Protein AF-A0A3M7SIK1-F1 (afdb_monomer_lite)

Radius of gyration: 27.26 Å; chains: 1; bounding box: 52×32×107 Å

Structure (mmCIF, N/CA/C/O backbone):
data_AF-A0A3M7SIK1-F1
#
_entry.id   AF-A0A3M7SIK1-F1
#
loop_
_atom_site.group_PDB
_atom_site.id
_atom_site.type_symbol
_atom_site.label_atom_id
_atom_site.label_alt_id
_atom_site.label_comp_id
_atom_site.label_asym_id
_atom_site.label_entity_id
_atom_site.label_seq_id
_atom_site.pdbx_PDB_ins_code
_atom_site.Cartn_x
_atom_site.Cartn_y
_atom_site.Cartn_z
_atom_site.occupancy
_atom_site.B_iso_or_equiv
_atom_site.auth_seq_id
_atom_site.auth_comp_id
_atom_site.auth_asym_id
_atom_site.auth_atom_id
_atom_site.pdbx_PDB_model_num
ATOM 1 N N . MET A 1 1 ? -23.823 -14.867 36.204 1.00 29.89 1 MET A N 1
ATOM 2 C CA . MET A 1 1 ? -24.218 -13.454 36.402 1.00 29.89 1 MET A CA 1
ATOM 3 C C . MET A 1 1 ? -23.264 -12.826 37.418 1.00 29.89 1 MET A C 1
ATOM 5 O O . MET A 1 1 ? -23.445 -13.015 38.612 1.00 29.89 1 MET A O 1
ATOM 9 N N . ILE A 1 2 ? -22.180 -12.189 36.966 1.00 23.02 2 ILE A N 1
ATOM 10 C CA . ILE A 1 2 ? -21.135 -11.660 37.862 1.00 23.02 2 ILE A CA 1
ATOM 11 C C . ILE A 1 2 ? -21.517 -10.229 38.261 1.00 23.02 2 ILE A C 1
ATOM 13 O O . ILE A 1 2 ? -21.555 -9.337 37.417 1.00 23.02 2 ILE A O 1
ATOM 17 N N . LYS A 1 3 ? -21.843 -10.015 39.543 1.00 27.31 3 LYS A N 1
ATOM 18 C CA . LYS A 1 3 ? -22.121 -8.686 40.111 1.00 27.31 3 LYS A CA 1
ATOM 19 C C . LYS A 1 3 ? -20.800 -8.012 40.500 1.00 27.31 3 LYS A C 1
ATOM 21 O O . LYS A 1 3 ? -20.196 -8.372 41.506 1.00 27.31 3 LYS A O 1
ATOM 26 N N . LEU A 1 4 ? -20.373 -7.017 39.722 1.00 31.09 4 LEU A N 1
ATOM 27 C CA . LEU A 1 4 ? -19.266 -6.120 40.070 1.00 31.09 4 LEU A CA 1
ATOM 28 C C . LEU A 1 4 ? -19.739 -5.147 41.163 1.00 31.09 4 LEU A C 1
ATOM 30 O O . LEU A 1 4 ? -20.530 -4.246 40.892 1.00 31.09 4 LEU A O 1
ATOM 34 N N . LYS A 1 5 ? -19.302 -5.360 42.411 1.00 33.72 5 LYS A N 1
ATOM 35 C CA . LYS A 1 5 ? -19.809 -4.634 43.590 1.00 33.72 5 LYS A CA 1
ATOM 36 C C . LYS A 1 5 ? -19.207 -3.242 43.829 1.00 33.72 5 LYS A C 1
ATOM 38 O O . LYS A 1 5 ? -19.800 -2.502 44.596 1.00 33.72 5 LYS A O 1
ATOM 43 N N . ASN A 1 6 ? -18.124 -2.837 43.161 1.00 34.97 6 ASN A N 1
ATOM 44 C CA . ASN A 1 6 ? -17.440 -1.569 43.469 1.00 34.97 6 ASN A CA 1
ATOM 45 C C . ASN A 1 6 ? -17.111 -0.744 42.214 1.00 34.97 6 ASN A C 1
ATOM 47 O O . ASN A 1 6 ? -15.949 -0.549 41.869 1.00 34.97 6 ASN A O 1
ATOM 51 N N . CYS A 1 7 ? -18.140 -0.256 41.514 1.00 32.53 7 CYS A N 1
ATOM 52 C CA . CYS A 1 7 ? -17.969 0.741 40.455 1.00 32.53 7 CYS A CA 1
ATOM 53 C C . CYS A 1 7 ? -18.098 2.159 41.058 1.00 32.53 7 CYS A C 1
ATOM 55 O O . CYS A 1 7 ? -19.116 2.432 41.702 1.00 32.53 7 CYS A O 1
ATOM 57 N N . PRO A 1 8 ? -17.110 3.064 40.890 1.00 33.34 8 PRO A N 1
ATOM 58 C CA . PRO A 1 8 ? -17.193 4.440 41.382 1.00 33.34 8 PRO A CA 1
ATOM 59 C C . PRO A 1 8 ? -18.452 5.129 40.844 1.00 33.34 8 PRO A C 1
ATOM 61 O O . PRO A 1 8 ? -18.750 5.024 39.656 1.00 33.34 8 PRO A O 1
ATOM 64 N N . LYS A 1 9 ? -19.190 5.856 41.695 1.00 38.03 9 LYS A N 1
ATOM 65 C CA . LYS A 1 9 ? -20.504 6.457 41.366 1.00 38.03 9 LYS A CA 1
ATOM 66 C C . LYS A 1 9 ? -20.484 7.400 40.143 1.00 38.03 9 LYS A C 1
ATOM 68 O O . LYS A 1 9 ? -21.528 7.612 39.536 1.00 38.03 9 LYS A O 1
ATOM 73 N N . ASN A 1 10 ? -19.303 7.857 39.720 1.00 34.47 10 ASN A N 1
ATOM 74 C CA . ASN A 1 10 ? -19.091 8.688 38.529 1.00 34.47 10 ASN A CA 1
ATOM 75 C C . ASN A 1 10 ? -18.795 7.893 37.240 1.00 34.47 10 ASN A C 1
ATOM 77 O O . ASN A 1 10 ? -18.558 8.492 36.200 1.00 34.47 10 ASN A O 1
ATOM 81 N N . LEU A 1 11 ? -18.846 6.556 37.269 1.00 36.97 11 LEU A N 1
ATOM 82 C CA . LEU A 1 11 ? -18.809 5.693 36.078 1.00 36.97 11 LEU A CA 1
ATOM 83 C C . LEU A 1 11 ? -20.213 5.273 35.603 1.00 36.97 11 LEU A C 1
ATOM 85 O O . LEU A 1 11 ? -20.358 4.382 34.772 1.00 36.97 11 LEU A O 1
ATOM 89 N N . LYS A 1 12 ? -21.260 5.964 36.069 1.00 33.09 12 LYS A N 1
ATOM 90 C CA . LYS A 1 12 ? -22.561 6.035 35.385 1.00 33.09 12 LYS A CA 1
ATOM 91 C C . LYS A 1 12 ? -22.525 7.051 34.232 1.00 33.09 12 LYS A C 1
ATOM 93 O O . LYS A 1 12 ? -23.525 7.691 33.932 1.00 33.09 12 LYS A O 1
ATOM 98 N N . VAL A 1 13 ? -21.388 7.208 33.552 1.00 40.09 13 VAL A N 1
ATOM 99 C CA . VAL A 1 13 ? -21.366 7.906 32.263 1.00 40.09 13 VAL A CA 1
ATOM 100 C C . VAL A 1 13 ? -21.893 6.930 31.219 1.00 40.09 13 VAL A C 1
ATOM 102 O O . VAL A 1 13 ? -21.165 6.148 30.621 1.00 40.09 13 VAL A O 1
ATOM 105 N N . SER A 1 14 ? -23.216 6.947 31.090 1.00 36.72 14 SER A N 1
ATOM 106 C CA . SER A 1 14 ? -23.957 6.632 29.876 1.00 36.72 14 SER A CA 1
ATOM 107 C C . SER A 1 14 ? -23.586 5.337 29.134 1.00 36.72 14 SER A C 1
ATOM 109 O O . SER A 1 14 ? -23.347 5.332 27.930 1.00 36.72 14 SER A O 1
ATOM 111 N N . LEU A 1 15 ? -23.710 4.186 29.805 1.00 34.44 15 LEU A N 1
ATOM 112 C CA . LEU A 1 15 ? -24.102 2.956 29.088 1.00 34.44 15 LEU A CA 1
ATOM 113 C C . LEU A 1 15 ? -25.509 3.096 28.464 1.00 34.44 15 LEU A C 1
ATOM 115 O O . LEU A 1 15 ? -25.909 2.288 27.632 1.00 34.44 15 LEU A O 1
ATOM 119 N N . THR A 1 16 ? -26.254 4.142 28.833 1.00 33.12 16 THR A N 1
ATOM 120 C CA . THR A 1 16 ? -27.553 4.511 28.267 1.00 33.12 16 THR A CA 1
ATOM 121 C C . THR A 1 16 ? -27.463 5.168 26.885 1.00 33.12 16 THR A C 1
ATOM 123 O O . THR A 1 16 ? -28.458 5.132 26.173 1.00 33.12 16 THR A O 1
ATOM 126 N N . HIS A 1 17 ? -26.304 5.678 26.444 1.00 37.22 17 HIS A N 1
ATOM 127 C CA . HIS A 1 17 ? -26.092 6.087 25.041 1.00 37.22 17 HIS A CA 1
ATOM 128 C C . HIS A 1 17 ? -25.692 4.922 24.119 1.00 37.22 17 HIS A C 1
ATOM 130 O O . HIS A 1 17 ? -25.719 5.064 22.903 1.00 37.22 17 HIS A O 1
ATOM 136 N N . ILE A 1 18 ? -25.424 3.727 24.659 1.00 42.09 18 ILE A N 1
ATOM 137 C CA . ILE A 1 18 ? -25.318 2.483 23.864 1.00 42.09 18 ILE A CA 1
ATOM 138 C C . ILE A 1 18 ? -26.724 1.890 23.605 1.00 42.09 18 ILE A C 1
ATOM 140 O O . ILE A 1 18 ? -26.886 0.741 23.210 1.00 42.09 18 ILE A O 1
ATOM 144 N N . LYS A 1 19 ? -27.780 2.676 23.848 1.00 35.47 19 LYS A N 1
ATOM 145 C CA . LYS A 1 19 ? -29.171 2.329 23.534 1.00 35.47 19 LYS A CA 1
ATOM 146 C C . LYS A 1 19 ? -29.670 2.981 22.242 1.00 35.47 19 LYS A C 1
ATOM 148 O O . LYS A 1 19 ? -30.823 2.781 21.872 1.00 35.47 19 LYS A O 1
ATOM 153 N N . GLU A 1 20 ? -28.813 3.698 21.520 1.00 41.19 20 GLU A N 1
ATOM 154 C CA . GLU A 1 20 ? -29.069 4.030 20.122 1.00 41.19 20 GLU A CA 1
ATOM 155 C C . GLU A 1 20 ? -28.739 2.808 19.272 1.00 41.19 20 GLU A C 1
ATOM 157 O O . GLU A 1 20 ? -27.590 2.613 18.891 1.00 41.19 20 GLU A O 1
ATOM 162 N N . ASN A 1 21 ? -29.752 1.951 19.106 1.00 43.41 21 ASN A N 1
ATOM 163 C CA . ASN A 1 21 ? -30.135 1.087 17.975 1.00 43.41 21 ASN A CA 1
ATOM 164 C C . ASN A 1 21 ? -29.148 0.827 16.808 1.00 43.41 21 ASN A C 1
ATOM 166 O O . ASN A 1 21 ? -29.554 0.571 15.677 1.00 43.41 21 ASN A O 1
ATOM 170 N N . THR A 1 22 ? -27.847 0.834 17.042 1.00 48.28 22 THR A N 1
ATOM 171 C CA . THR A 1 22 ? -26.816 0.512 16.070 1.00 48.28 22 THR A CA 1
ATOM 172 C C . THR A 1 22 ? -26.411 -0.907 16.391 1.00 48.28 22 THR A C 1
ATOM 174 O O . THR A 1 22 ? -25.589 -1.187 17.259 1.00 48.28 22 THR A O 1
ATOM 177 N N . ARG A 1 23 ? -27.090 -1.860 15.747 1.00 48.03 23 ARG A N 1
ATOM 178 C CA . ARG A 1 23 ? -26.699 -3.261 15.852 1.00 48.03 23 ARG A CA 1
ATOM 179 C C . ARG A 1 23 ? -25.243 -3.341 15.400 1.00 48.03 23 ARG A C 1
ATOM 181 O O . ARG A 1 23 ? -24.974 -3.218 14.203 1.00 48.03 23 ARG A O 1
ATOM 188 N N . PHE A 1 24 ? -24.318 -3.545 16.337 1.00 51.16 24 PHE A N 1
ATOM 189 C CA . PHE A 1 24 ? -22.928 -3.867 16.044 1.00 51.16 24 PHE A CA 1
ATOM 190 C C . PHE A 1 24 ? -22.913 -5.228 15.328 1.00 51.16 24 PHE A C 1
ATOM 192 O O . PHE A 1 24 ? -22.747 -6.277 15.935 1.00 51.16 24 PHE A O 1
ATOM 199 N N . THR A 1 25 ? -23.205 -5.229 14.033 1.00 52.56 25 THR A N 1
ATOM 200 C CA . THR A 1 25 ? -23.490 -6.426 13.220 1.00 52.56 25 THR A CA 1
ATOM 201 C C . THR A 1 25 ? -22.311 -6.811 12.343 1.00 52.56 25 THR A C 1
ATOM 203 O O . THR A 1 25 ? -22.311 -7.875 11.732 1.00 52.56 25 THR A O 1
ATOM 206 N N . LYS A 1 26 ? -21.285 -5.955 12.294 1.00 51.19 26 LYS A N 1
ATOM 207 C CA . LYS A 1 26 ? -20.137 -6.063 11.392 1.00 51.19 26 LYS A CA 1
ATOM 208 C C . LYS A 1 26 ? -18.824 -5.977 12.168 1.00 51.19 26 LYS A C 1
ATOM 210 O O . LYS A 1 26 ? -17.955 -5.176 11.865 1.00 51.19 26 LYS A O 1
ATOM 215 N N . TRP A 1 27 ? -18.673 -6.822 13.190 1.00 51.88 27 TRP A N 1
ATOM 216 C CA . TRP A 1 27 ? -17.439 -6.892 13.998 1.00 51.88 27 TRP A CA 1
ATOM 217 C C . TRP A 1 27 ? -16.239 -7.406 13.193 1.00 51.88 27 TRP A C 1
ATOM 219 O O . TRP A 1 27 ? -15.093 -7.309 13.629 1.00 51.88 27 TRP A O 1
ATOM 229 N N . LYS A 1 28 ? -16.491 -7.980 12.014 1.00 52.91 28 LYS A N 1
ATOM 230 C CA . LYS A 1 28 ? -15.444 -8.351 11.073 1.00 52.91 28 LYS A CA 1
ATOM 231 C C . LYS A 1 28 ? -15.074 -7.126 10.249 1.00 52.91 28 LYS A C 1
ATOM 233 O O . LYS A 1 28 ? -15.885 -6.654 9.462 1.00 52.91 28 LYS A O 1
ATOM 238 N N . ALA A 1 29 ? -13.827 -6.680 10.390 1.00 53.38 29 ALA A N 1
ATOM 239 C CA . ALA A 1 29 ? -13.266 -5.621 9.556 1.00 53.38 29 ALA A CA 1
ATOM 240 C C . ALA A 1 29 ? -13.314 -5.971 8.053 1.00 53.38 29 ALA A C 1
ATOM 242 O O . ALA A 1 29 ? -13.421 -5.067 7.234 1.00 53.38 29 ALA A O 1
ATOM 243 N N . TYR A 1 30 ? -13.273 -7.268 7.704 1.00 54.62 30 TYR A N 1
ATOM 244 C CA . TYR A 1 30 ? -13.381 -7.766 6.330 1.00 54.62 30 TYR A CA 1
ATOM 245 C C . TYR A 1 30 ? -14.108 -9.122 6.283 1.00 54.62 30 TYR A C 1
ATOM 247 O O . TYR A 1 30 ? -13.851 -10.000 7.111 1.00 54.62 30 TYR A O 1
ATOM 255 N N . CYS A 1 31 ? -14.978 -9.319 5.290 1.00 58.12 31 CYS A N 1
ATOM 256 C CA . CYS A 1 31 ? -15.536 -10.631 4.945 1.00 58.12 31 CYS A CA 1
ATOM 257 C C . CYS A 1 31 ? -14.679 -11.271 3.845 1.00 58.12 31 CYS A C 1
ATOM 259 O O . CYS A 1 31 ? -14.861 -10.947 2.674 1.00 58.12 31 CYS A O 1
ATOM 261 N N . SER A 1 32 ? -13.730 -12.141 4.202 1.00 60.69 32 SER A N 1
ATOM 262 C CA . SER A 1 32 ? -12.941 -12.894 3.219 1.00 60.69 32 SER A CA 1
ATOM 263 C C . SER A 1 32 ? -13.809 -13.896 2.450 1.00 60.69 32 SER A C 1
ATOM 265 O O . SER A 1 32 ? -14.748 -14.476 2.997 1.00 60.69 32 SER A O 1
ATOM 267 N N . LEU A 1 33 ? -13.491 -14.097 1.168 1.00 61.09 33 LEU A N 1
ATOM 268 C CA . LEU A 1 33 ? -14.090 -15.162 0.359 1.00 61.09 33 LEU A CA 1
ATOM 269 C C . LEU A 1 33 ? -13.688 -16.548 0.908 1.00 61.09 33 LEU A C 1
ATOM 271 O O . LEU A 1 33 ? -12.595 -16.678 1.475 1.00 61.09 33 LEU A O 1
ATOM 275 N N . PRO A 1 34 ? -14.518 -17.591 0.716 1.00 57.22 34 PRO A N 1
ATOM 276 C CA . PRO A 1 34 ? -14.141 -18.967 1.038 1.00 57.22 34 PRO A CA 1
ATOM 277 C C . PRO A 1 34 ? -12.790 -19.345 0.405 1.00 57.22 34 PRO A C 1
ATOM 279 O O . PRO A 1 34 ? -12.535 -19.012 -0.751 1.00 57.22 34 PRO A O 1
ATOM 282 N N . GLY A 1 35 ? -11.914 -20.016 1.160 1.00 62.97 35 GLY A N 1
ATOM 283 C CA . GLY A 1 35 ? -10.583 -20.443 0.695 1.00 62.97 35 GLY A CA 1
ATOM 284 C C . GLY A 1 35 ? -9.430 -19.465 0.967 1.00 62.97 35 GLY A C 1
ATOM 285 O O . GLY A 1 35 ? -8.274 -19.836 0.789 1.00 62.97 35 GLY A O 1
ATOM 286 N N . TYR A 1 36 ? -9.701 -18.249 1.453 1.00 59.25 36 TYR A N 1
ATOM 287 C CA . TYR A 1 36 ? -8.656 -17.335 1.931 1.00 59.25 36 TYR A CA 1
ATOM 288 C C . TYR A 1 36 ? -8.360 -17.570 3.415 1.00 59.25 36 TYR A C 1
ATOM 290 O O . TYR A 1 36 ? -9.280 -17.629 4.234 1.00 59.25 36 TYR A O 1
ATOM 298 N N . SER A 1 37 ? -7.075 -17.669 3.777 1.00 55.94 37 SER A N 1
ATOM 299 C CA . SER A 1 37 ? -6.665 -17.802 5.176 1.00 55.94 37 SER A CA 1
ATOM 300 C C . SER A 1 37 ? -7.103 -16.572 5.975 1.00 55.94 37 SER A C 1
ATOM 302 O O . SER A 1 37 ? -6.780 -15.435 5.632 1.00 55.94 37 SER A O 1
ATOM 304 N N . CYS A 1 38 ? -7.804 -16.784 7.090 1.00 53.62 38 CYS A N 1
ATOM 305 C CA . CYS A 1 38 ? -8.173 -15.735 8.051 1.00 53.62 38 CYS A CA 1
ATOM 306 C C . CYS A 1 38 ? -6.964 -15.239 8.876 1.00 53.62 38 CYS A C 1
ATOM 308 O O . CYS A 1 38 ? -7.113 -14.881 10.040 1.00 53.62 38 CYS A O 1
ATOM 310 N N . SER A 1 39 ? -5.759 -15.255 8.301 1.00 47.16 39 SER A N 1
ATOM 311 C CA . SER A 1 39 ? -4.479 -15.022 8.984 1.00 47.16 39 SER A CA 1
ATOM 312 C C . SER A 1 39 ? -4.166 -13.546 9.245 1.00 47.16 39 SER A C 1
ATOM 314 O O . SER A 1 39 ? -3.091 -13.245 9.733 1.00 47.16 39 SER A O 1
ATOM 316 N N . ASN A 1 40 ? -5.091 -12.642 8.912 1.00 51.03 40 ASN A N 1
ATOM 317 C CA . ASN A 1 40 ? -5.198 -11.311 9.505 1.00 51.03 40 ASN A CA 1
ATOM 318 C C . ASN A 1 40 ? -6.594 -11.235 10.112 1.00 51.03 40 ASN A C 1
ATOM 320 O O . ASN A 1 40 ? -7.540 -10.715 9.512 1.00 51.03 40 ASN A O 1
ATOM 324 N N . SER A 1 41 ? -6.757 -11.873 11.261 1.00 61.66 41 SER A N 1
ATOM 325 C CA . SER A 1 41 ? -8.036 -11.889 11.952 1.00 61.66 41 SER A CA 1
ATOM 326 C C . SER A 1 41 ? -8.462 -10.446 12.270 1.00 61.66 41 SER A C 1
ATOM 328 O O . SER A 1 41 ? -7.629 -9.570 12.515 1.00 61.66 41 SER A O 1
ATOM 330 N N . ALA A 1 42 ? -9.768 -10.159 12.278 1.00 59.22 42 ALA A N 1
ATOM 331 C CA . ALA A 1 42 ? -10.264 -8.830 12.664 1.00 59.22 42 ALA A CA 1
ATOM 332 C C . ALA A 1 42 ? -9.702 -8.388 14.033 1.00 59.22 42 ALA A C 1
ATOM 334 O O . ALA A 1 42 ? -9.477 -7.201 14.264 1.00 59.22 42 ALA A O 1
ATOM 335 N N . ILE A 1 43 ? -9.395 -9.362 14.898 1.00 65.69 43 ILE A N 1
ATOM 336 C CA . ILE A 1 43 ? -8.763 -9.142 16.193 1.00 65.69 43 ILE A CA 1
ATOM 337 C C . ILE A 1 43 ? -7.295 -8.705 16.091 1.00 65.69 43 ILE A C 1
ATOM 339 O O . ILE A 1 43 ? -6.876 -7.860 16.872 1.00 65.69 43 ILE A O 1
ATOM 343 N N . GLU A 1 44 ? -6.509 -9.176 15.121 1.00 66.94 44 GLU A N 1
ATOM 344 C CA . GLU A 1 44 ? -5.139 -8.686 14.907 1.00 66.94 44 GLU A CA 1
ATOM 345 C C . GLU A 1 44 ? -5.115 -7.236 14.433 1.00 66.94 44 GLU A C 1
ATOM 347 O O . GLU A 1 44 ? -4.333 -6.443 14.951 1.00 66.94 44 GLU A O 1
ATOM 352 N N . SER A 1 45 ? -6.016 -6.864 13.517 1.00 65.19 45 SER A N 1
ATOM 353 C CA . SER A 1 45 ? -6.163 -5.469 13.072 1.00 65.19 45 SER A CA 1
ATOM 354 C C . SER A 1 45 ? -6.637 -4.556 14.209 1.00 65.19 45 SER A C 1
ATOM 356 O O . SER A 1 45 ? -6.126 -3.448 14.376 1.00 65.19 45 SER A O 1
ATOM 358 N N . PHE A 1 46 ? -7.574 -5.032 15.035 1.00 70.00 46 PHE A N 1
ATOM 359 C CA . PHE A 1 46 ? -8.023 -4.330 16.240 1.00 70.00 46 PHE A CA 1
ATOM 360 C C . PHE A 1 46 ? -6.878 -4.149 17.248 1.00 70.00 46 PHE A C 1
ATOM 362 O O . PHE A 1 46 ? -6.622 -3.040 17.724 1.00 70.00 46 PHE A O 1
ATOM 369 N N . ASN A 1 47 ? -6.125 -5.220 17.506 1.00 75.12 47 ASN A N 1
ATOM 370 C CA . ASN A 1 47 ? -4.967 -5.208 18.391 1.00 75.12 47 ASN A CA 1
ATOM 371 C C . ASN A 1 47 ? -3.853 -4.306 17.866 1.00 75.12 47 ASN A C 1
ATOM 373 O O . ASN A 1 47 ? -3.180 -3.668 18.666 1.00 75.12 47 ASN A O 1
ATOM 377 N N . GLU A 1 48 ? -3.638 -4.225 16.553 1.00 73.94 48 GLU A N 1
ATOM 378 C CA . GLU A 1 48 ? -2.670 -3.298 15.966 1.00 73.94 48 GLU A CA 1
ATOM 379 C C . GLU A 1 48 ? -3.068 -1.839 16.224 1.00 73.94 48 GLU A C 1
ATOM 381 O O . GLU A 1 48 ? -2.209 -1.035 16.582 1.00 73.94 48 GLU A O 1
ATOM 386 N N . CYS A 1 49 ? -4.356 -1.495 16.107 1.00 70.50 49 CYS A N 1
ATOM 387 C CA . CYS A 1 49 ? -4.846 -0.146 16.399 1.00 70.50 49 CYS A CA 1
ATOM 388 C C . CYS A 1 49 ? -4.630 0.244 17.861 1.00 70.50 49 CYS A C 1
ATOM 390 O O . CYS A 1 49 ? -4.034 1.286 18.120 1.00 70.50 49 CYS A O 1
ATOM 392 N N . ILE A 1 50 ? -4.998 -0.631 18.800 1.00 75.56 50 ILE A N 1
ATOM 393 C CA . ILE A 1 50 ? -4.700 -0.413 20.221 1.00 75.56 50 ILE A CA 1
ATOM 394 C C . ILE A 1 50 ? -3.186 -0.309 20.421 1.00 75.56 50 ILE A C 1
ATOM 396 O O . ILE A 1 50 ? -2.691 0.658 20.990 1.00 75.56 50 ILE A O 1
ATOM 400 N N . LYS A 1 51 ? -2.405 -1.261 19.904 1.00 75.25 51 LYS A N 1
ATOM 401 C CA . LYS A 1 51 ? -0.946 -1.238 20.059 1.00 75.25 51 LYS A CA 1
ATOM 402 C C . LYS A 1 51 ? -0.344 0.059 19.531 1.00 75.25 51 LYS A C 1
ATOM 404 O O . LYS A 1 51 ? 0.538 0.589 20.190 1.00 75.25 51 LYS A O 1
ATOM 409 N N . ARG A 1 52 ? -0.806 0.606 18.406 1.00 71.38 52 ARG A N 1
ATOM 410 C CA . ARG A 1 52 ? -0.299 1.866 17.834 1.00 71.38 52 ARG A CA 1
ATOM 411 C C . ARG A 1 52 ? -0.462 3.044 18.794 1.00 71.38 52 ARG A C 1
ATOM 413 O O . ARG A 1 52 ? 0.495 3.784 19.007 1.00 71.38 52 ARG A O 1
ATOM 420 N N . ASP A 1 53 ? -1.630 3.173 19.411 1.00 65.31 53 ASP A N 1
ATOM 421 C CA . ASP A 1 53 ? -1.932 4.294 20.306 1.00 65.31 53 ASP A CA 1
ATOM 422 C C . ASP A 1 53 ? -1.225 4.151 21.663 1.00 65.31 53 ASP A C 1
ATOM 424 O O . ASP A 1 53 ? -0.792 5.140 22.258 1.00 65.31 53 ASP A O 1
ATOM 428 N N . PHE A 1 54 ? -1.032 2.913 22.124 1.00 66.06 54 PHE A N 1
ATOM 429 C CA . PHE A 1 54 ? -0.376 2.608 23.397 1.00 66.06 54 PHE A CA 1
ATOM 430 C C . PHE A 1 54 ? 1.158 2.559 23.309 1.00 66.06 54 PHE A C 1
ATOM 432 O O . PHE A 1 54 ? 1.849 2.920 24.263 1.00 66.06 54 PHE A O 1
ATOM 439 N N . THR A 1 55 ? 1.720 2.159 22.164 1.00 59.56 55 THR A N 1
ATOM 440 C CA . THR A 1 55 ? 3.183 2.093 21.954 1.00 59.56 55 THR A CA 1
ATOM 441 C C . THR A 1 55 ? 3.825 3.469 21.797 1.00 59.56 55 THR A C 1
ATOM 443 O O . THR A 1 55 ? 5.008 3.623 22.095 1.00 59.56 55 THR A O 1
ATOM 446 N N . LEU A 1 56 ? 3.049 4.505 21.457 1.00 57.69 56 LEU A N 1
ATOM 447 C CA . LEU A 1 56 ? 3.498 5.905 21.451 1.00 57.69 56 LEU A CA 1
ATOM 448 C C . LEU A 1 56 ? 3.592 6.540 22.859 1.00 57.69 56 LEU A C 1
ATOM 450 O O . LEU A 1 56 ? 3.749 7.752 22.979 1.00 57.69 56 LEU A O 1
ATOM 454 N N . ARG A 1 57 ? 3.549 5.730 23.932 1.00 59.97 57 ARG A N 1
ATOM 455 C CA . ARG A 1 57 ? 3.756 6.113 25.348 1.00 59.97 57 ARG A CA 1
ATOM 456 C C . ARG A 1 57 ? 2.765 7.135 25.920 1.00 59.97 57 ARG A C 1
ATOM 458 O O . ARG A 1 57 ? 3.050 7.749 26.949 1.00 59.97 57 ARG A O 1
ATOM 465 N N . LYS A 1 58 ? 1.584 7.311 25.322 1.00 68.44 58 LYS A N 1
ATOM 466 C CA . LYS A 1 58 ? 0.514 8.081 25.971 1.00 68.44 58 LYS A CA 1
ATOM 467 C C . LYS A 1 58 ? -0.061 7.274 27.136 1.00 68.44 58 LYS A C 1
ATOM 469 O O . LYS A 1 58 ? -0.639 6.210 26.937 1.00 68.44 58 LYS A O 1
ATOM 474 N N . LYS A 1 59 ? 0.077 7.791 28.361 1.00 77.62 59 LYS A N 1
ATOM 475 C CA . LYS A 1 59 ? -0.633 7.259 29.531 1.00 77.62 59 LYS A CA 1
ATOM 476 C C . LYS A 1 59 ? -2.095 7.690 29.440 1.00 77.62 59 LYS A C 1
ATOM 478 O O . LYS A 1 59 ? -2.399 8.871 29.579 1.00 77.62 59 LYS A O 1
ATOM 483 N N . LEU A 1 60 ? -2.986 6.742 29.180 1.00 76.38 60 LEU A N 1
ATOM 484 C CA . LEU A 1 60 ? -4.427 6.973 29.196 1.00 76.38 60 LEU A CA 1
ATOM 485 C C . LEU A 1 60 ? -4.993 6.598 30.566 1.00 76.38 60 LEU A C 1
ATOM 487 O O . LEU A 1 60 ? -4.561 5.624 31.181 1.00 76.38 60 LEU A O 1
ATOM 491 N N . THR A 1 61 ? -5.984 7.355 31.037 1.00 87.44 61 THR A N 1
ATOM 492 C CA . THR A 1 61 ? -6.814 6.915 32.164 1.00 87.44 61 THR A CA 1
ATOM 493 C C . THR A 1 61 ? -7.632 5.693 31.744 1.00 87.44 61 THR A C 1
ATOM 495 O O . THR A 1 61 ? -7.903 5.502 30.557 1.00 87.44 61 THR A O 1
ATOM 498 N N . VAL A 1 62 ? -8.081 4.880 32.707 1.00 84.00 62 VAL A N 1
ATOM 499 C CA . VAL A 1 62 ? -8.952 3.720 32.426 1.00 84.00 62 VAL A CA 1
ATOM 500 C C . VAL A 1 62 ? -10.192 4.142 31.630 1.00 84.00 62 VAL A C 1
ATOM 502 O O . VAL A 1 62 ? -10.562 3.485 30.662 1.00 84.00 62 VAL A O 1
ATOM 505 N N . TYR A 1 63 ? -10.792 5.282 31.986 1.00 85.62 63 TYR A N 1
ATOM 506 C CA . TYR A 1 63 ? -11.917 5.847 31.245 1.00 85.62 63 TYR A CA 1
ATOM 507 C C . TYR A 1 63 ? -11.539 6.207 29.800 1.00 85.62 63 TYR A C 1
ATOM 509 O O . TYR A 1 63 ? -12.227 5.793 28.871 1.00 85.62 63 TYR A O 1
ATOM 517 N N . GLY A 1 64 ? -10.425 6.919 29.595 1.00 83.25 64 GLY A N 1
ATOM 518 C CA . GLY A 1 64 ? -9.952 7.286 28.257 1.00 83.25 64 GLY A CA 1
ATOM 519 C C . GLY A 1 64 ? -9.630 6.071 27.383 1.00 83.25 64 GLY A C 1
ATOM 520 O O . GLY A 1 64 ? -9.921 6.074 26.190 1.00 83.25 64 GLY A O 1
ATOM 521 N N . PHE A 1 65 ? -9.102 5.000 27.979 1.00 82.69 65 PHE A N 1
ATOM 522 C CA . PHE A 1 65 ? -8.898 3.733 27.281 1.00 82.69 65 PHE A CA 1
ATOM 523 C C . PHE A 1 65 ? -10.217 3.114 26.810 1.00 82.69 65 PHE A C 1
ATOM 525 O O . PHE A 1 65 ? -10.342 2.778 25.635 1.00 82.69 65 PHE A O 1
ATOM 532 N N . ILE A 1 66 ? -11.210 3.007 27.700 1.00 85.00 66 ILE A N 1
ATOM 533 C CA . ILE A 1 66 ? -12.524 2.445 27.358 1.00 85.00 66 ILE A CA 1
ATOM 534 C C . ILE A 1 66 ? -13.186 3.261 26.241 1.00 85.00 66 ILE A C 1
ATOM 536 O O . ILE A 1 66 ? -13.707 2.673 25.295 1.00 85.00 66 ILE A O 1
ATOM 540 N N . GLN A 1 67 ? -13.121 4.595 26.305 1.00 84.06 67 GLN A N 1
ATOM 541 C CA . GLN A 1 67 ? -13.656 5.466 25.252 1.00 84.06 67 GLN A CA 1
ATOM 542 C C . GLN A 1 67 ? -12.971 5.221 23.902 1.00 84.06 67 GLN A C 1
ATOM 544 O O . GLN A 1 67 ? -13.657 5.027 22.901 1.00 84.06 67 GLN A O 1
ATOM 549 N N . ASN A 1 68 ? -11.639 5.121 23.869 1.00 80.69 68 ASN A N 1
ATOM 550 C CA . ASN A 1 68 ? -10.915 4.793 22.637 1.00 80.69 68 ASN A CA 1
ATOM 551 C C . ASN A 1 68 ? -11.312 3.419 22.078 1.00 80.69 68 ASN A C 1
ATOM 553 O O . ASN A 1 68 ? -11.527 3.289 20.875 1.00 80.69 68 ASN A O 1
ATOM 557 N N . CYS A 1 69 ? -11.460 2.395 22.926 1.00 80.69 69 CYS A N 1
ATOM 558 C CA . CYS A 1 69 ? -11.940 1.086 22.481 1.00 80.69 69 CYS A CA 1
ATOM 559 C C . CYS A 1 69 ? -13.341 1.172 21.860 1.00 80.69 69 CYS A C 1
ATOM 561 O O . CYS A 1 69 ? -13.567 0.578 20.806 1.00 80.69 69 CYS A O 1
ATOM 563 N N . LEU A 1 70 ? -14.265 1.918 22.473 1.00 82.62 70 LEU A N 1
ATOM 564 C CA . LEU A 1 70 ? -15.619 2.104 21.946 1.00 82.62 70 LEU A CA 1
ATOM 565 C C . LEU A 1 70 ? -15.614 2.821 20.591 1.00 82.62 70 LEU A C 1
ATOM 567 O O . LEU A 1 70 ? -16.303 2.380 19.674 1.00 82.62 70 LEU A O 1
ATOM 571 N N . GLU A 1 71 ? -14.815 3.876 20.437 1.00 80.31 71 GLU A N 1
ATOM 572 C CA . GLU A 1 71 ? -14.674 4.600 19.168 1.00 80.31 71 GLU A CA 1
ATOM 573 C C . GLU A 1 71 ? -14.088 3.716 18.059 1.00 80.31 71 GLU A C 1
ATOM 575 O O . GLU A 1 71 ? -14.613 3.687 16.945 1.00 80.31 71 GLU A O 1
ATOM 580 N N . ILE A 1 72 ? -13.073 2.902 18.370 1.00 76.19 72 ILE A N 1
ATOM 581 C CA . ILE A 1 72 ? -12.519 1.921 17.427 1.00 76.19 72 ILE A CA 1
ATOM 582 C C . ILE A 1 72 ? -13.601 0.912 17.003 1.00 76.19 72 ILE A C 1
ATOM 584 O O . ILE A 1 72 ? -13.754 0.633 15.811 1.00 76.19 72 ILE A O 1
ATOM 588 N N . VAL A 1 73 ? -14.378 0.378 17.953 1.00 76.31 73 VAL A N 1
ATOM 589 C CA . VAL A 1 73 ? -15.460 -0.580 17.661 1.00 76.31 73 VAL A CA 1
ATOM 590 C C . VAL A 1 73 ? -16.547 0.051 16.788 1.00 76.31 73 VAL A C 1
ATOM 592 O O . VAL A 1 73 ? -16.965 -0.571 15.808 1.00 76.31 73 VAL A O 1
ATOM 595 N N . LYS A 1 74 ? -16.984 1.282 17.089 1.00 77.06 74 LYS A N 1
ATOM 596 C CA . LYS A 1 74 ? -17.948 2.025 16.258 1.00 77.06 74 LYS A CA 1
ATOM 597 C C . LYS A 1 74 ? -17.417 2.226 14.843 1.00 77.06 74 LYS A C 1
ATOM 599 O O . LYS A 1 74 ? -18.123 1.938 13.878 1.00 77.06 74 LYS A O 1
ATOM 604 N N . TYR A 1 75 ? -16.166 2.667 14.720 1.00 76.00 75 TYR A N 1
ATOM 605 C CA . TYR A 1 75 ? -15.524 2.907 13.435 1.00 76.00 75 TYR A CA 1
ATOM 606 C C . TYR A 1 75 ? -15.539 1.654 12.557 1.00 76.00 75 TYR A C 1
ATOM 608 O O . TYR A 1 75 ? -16.059 1.699 11.445 1.00 76.00 75 TYR A O 1
ATOM 616 N N . TYR A 1 76 ? -15.051 0.515 13.060 1.00 69.62 76 TYR A N 1
ATOM 617 C CA . TYR A 1 76 ? -15.029 -0.729 12.282 1.00 69.62 76 TYR A CA 1
ATOM 618 C C . TYR A 1 76 ? -16.419 -1.326 12.039 1.00 69.62 76 TYR A C 1
ATOM 620 O O . TYR A 1 76 ? -16.629 -1.925 10.991 1.00 69.62 76 TYR A O 1
ATOM 628 N N . SER A 1 77 ? -17.380 -1.117 12.942 1.00 70.56 77 SER A N 1
ATOM 629 C CA . SER A 1 77 ? -18.762 -1.585 12.749 1.00 70.56 77 SER A CA 1
ATOM 630 C C . SER A 1 77 ? -19.492 -0.833 11.634 1.00 70.56 77 SER A C 1
ATOM 632 O O . SER A 1 77 ? -20.331 -1.412 10.942 1.00 70.56 77 SER A O 1
ATOM 634 N N . ASN A 1 78 ? -1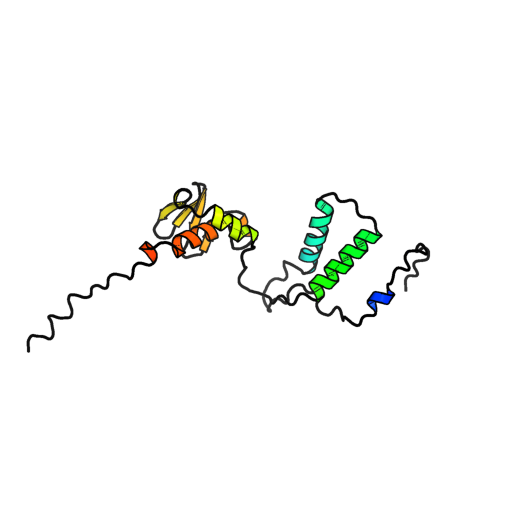9.157 0.445 11.440 1.00 68.56 78 ASN A N 1
ATOM 635 C CA . ASN A 1 78 ? -19.702 1.281 10.370 1.00 68.56 78 ASN A CA 1
ATOM 636 C C . ASN A 1 78 ? -18.884 1.196 9.074 1.00 68.56 78 ASN A C 1
ATOM 638 O O . ASN A 1 78 ? -19.348 1.616 8.012 1.00 68.56 78 ASN A O 1
ATOM 642 N N . ARG A 1 79 ? -17.670 0.642 9.138 1.00 65.25 79 ARG A N 1
ATOM 643 C CA . ARG A 1 79 ? -16.767 0.527 7.997 1.00 65.25 79 ARG A CA 1
ATOM 644 C C . ARG A 1 79 ? -17.253 -0.571 7.051 1.00 65.25 79 ARG A C 1
ATOM 646 O O . ARG A 1 79 ? -17.227 -1.754 7.365 1.00 65.25 79 ARG A O 1
ATOM 653 N N . GLY A 1 80 ? -17.719 -0.168 5.873 1.00 61.22 80 GLY A N 1
ATOM 654 C CA . GLY A 1 80 ? -18.231 -1.057 4.826 1.00 61.22 80 GLY A CA 1
ATOM 655 C C . GLY A 1 80 ? -17.167 -1.552 3.847 1.00 61.22 80 GLY A C 1
ATOM 656 O O . GLY A 1 80 ? -17.482 -1.731 2.669 1.00 61.22 80 GLY A O 1
ATOM 657 N N . ASP A 1 81 ? -15.916 -1.713 4.287 1.00 62.88 81 ASP A N 1
ATOM 658 C CA . ASP A 1 81 ? -14.822 -2.072 3.385 1.00 62.88 81 ASP A CA 1
ATOM 659 C C . ASP A 1 81 ? -15.074 -3.457 2.779 1.00 62.88 81 ASP A C 1
ATOM 661 O O . ASP A 1 81 ? -15.221 -4.468 3.471 1.00 62.88 81 ASP A O 1
ATOM 665 N N . LYS A 1 82 ? -15.140 -3.501 1.448 1.00 66.12 82 LYS A N 1
ATOM 666 C CA . LYS A 1 82 ? -15.257 -4.756 0.710 1.00 66.12 82 LYS A CA 1
ATOM 667 C C . LYS A 1 82 ? -13.911 -5.473 0.760 1.00 66.12 82 LYS A C 1
ATOM 669 O O . LYS A 1 82 ? -12.863 -4.845 0.630 1.00 66.12 82 LYS A O 1
ATOM 674 N N . PHE A 1 83 ? -13.941 -6.791 0.932 1.00 65.44 83 PHE A N 1
ATOM 675 C CA . PHE A 1 83 ? -12.739 -7.601 0.784 1.00 65.44 83 PHE A CA 1
ATOM 676 C C . PHE A 1 83 ? -12.222 -7.492 -0.651 1.00 65.44 83 PHE A C 1
ATOM 678 O O . PHE A 1 83 ? -12.973 -7.679 -1.609 1.00 65.44 83 PHE A O 1
ATOM 685 N N . GLU A 1 84 ? -10.934 -7.196 -0.795 1.00 68.69 84 GLU A N 1
ATOM 686 C CA . GLU A 1 84 ? -10.276 -7.077 -2.088 1.00 68.69 84 GLU A CA 1
ATOM 687 C C . GLU A 1 84 ? -9.102 -8.044 -2.164 1.00 68.69 84 GLU A C 1
ATOM 689 O O . GLU A 1 84 ? -8.211 -8.042 -1.319 1.00 68.69 84 GLU A O 1
ATOM 694 N N . ILE A 1 85 ? -9.086 -8.852 -3.224 1.00 70.75 85 ILE A N 1
ATOM 695 C CA . ILE A 1 85 ? -8.008 -9.814 -3.489 1.00 70.75 85 ILE A CA 1
ATOM 696 C C . ILE A 1 85 ? -6.702 -9.082 -3.826 1.00 70.75 85 ILE A C 1
ATOM 698 O O . ILE A 1 85 ? -5.609 -9.554 -3.521 1.00 70.75 85 ILE A O 1
ATOM 702 N N . LYS A 1 86 ? -6.804 -7.917 -4.474 1.00 73.38 86 LYS A N 1
ATOM 703 C CA . LYS A 1 86 ? -5.647 -7.103 -4.842 1.00 73.38 86 LYS A CA 1
ATOM 704 C C . LYS A 1 86 ? -5.371 -6.091 -3.741 1.00 73.38 86 LYS A C 1
ATOM 706 O O . LYS A 1 86 ? -6.202 -5.234 -3.460 1.00 73.38 86 LYS A O 1
ATOM 711 N N . THR A 1 87 ? -4.171 -6.144 -3.176 1.00 77.69 87 THR A N 1
ATOM 712 C CA . THR A 1 87 ? -3.707 -5.151 -2.206 1.00 77.69 87 THR A CA 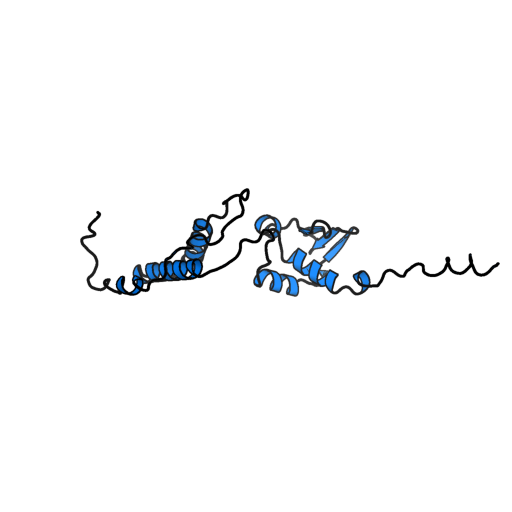1
ATOM 713 C C . THR A 1 87 ? -3.620 -3.774 -2.856 1.00 77.69 87 THR A C 1
ATOM 715 O O . THR A 1 87 ? -2.917 -3.590 -3.856 1.00 77.69 87 THR A O 1
ATOM 718 N N . LYS A 1 88 ? -4.296 -2.787 -2.266 1.00 84.38 88 LYS A N 1
ATOM 719 C CA . LYS A 1 88 ? -4.166 -1.383 -2.658 1.00 84.38 88 LYS A CA 1
ATOM 720 C C . LYS A 1 88 ? -2.982 -0.737 -1.932 1.00 84.38 88 LYS A C 1
ATOM 722 O O . LYS A 1 88 ? -2.884 -0.862 -0.711 1.00 84.38 88 LYS A O 1
ATOM 727 N N . PRO A 1 89 ? -2.097 -0.021 -2.646 1.00 87.94 89 PRO A N 1
ATOM 728 C CA . PRO A 1 89 ? -1.038 0.748 -2.011 1.00 87.94 89 PRO A CA 1
ATOM 729 C C . PRO A 1 89 ? -1.602 1.800 -1.054 1.00 87.94 89 PRO A C 1
ATOM 731 O O . PRO A 1 89 ? -2.545 2.515 -1.392 1.00 87.94 89 PRO A O 1
ATOM 734 N N . THR A 1 90 ? -0.986 1.947 0.117 1.00 86.88 90 THR A N 1
ATOM 735 C CA . THR A 1 90 ? -1.315 3.041 1.039 1.00 86.88 90 THR A CA 1
ATOM 736 C C . THR A 1 90 ? -0.909 4.401 0.463 1.00 86.88 90 THR A C 1
ATOM 738 O O . THR A 1 90 ? 0.051 4.509 -0.304 1.00 86.88 90 THR A O 1
ATOM 741 N N . SER A 1 91 ? -1.590 5.469 0.890 1.00 88.00 91 SER A N 1
ATOM 742 C CA . SER A 1 91 ? -1.273 6.853 0.497 1.00 88.00 91 SER A CA 1
ATOM 743 C C . SER A 1 91 ? 0.185 7.227 0.789 1.00 88.00 91 SER A C 1
ATOM 745 O O . SER A 1 91 ? 0.848 7.855 -0.033 1.00 88.00 91 SER A O 1
ATOM 747 N N . CYS A 1 92 ? 0.721 6.773 1.925 1.00 88.06 92 CYS A N 1
ATOM 748 C CA . CYS A 1 92 ? 2.120 6.986 2.290 1.00 88.06 92 CYS A CA 1
ATOM 749 C C . CYS A 1 92 ? 3.086 6.287 1.316 1.00 88.06 92 CYS A C 1
ATOM 751 O O . CYS A 1 92 ? 4.051 6.900 0.862 1.00 88.06 92 CYS A O 1
ATOM 753 N N . ALA A 1 93 ? 2.802 5.036 0.935 1.00 89.75 93 ALA A N 1
ATOM 754 C CA . ALA A 1 93 ? 3.626 4.303 -0.023 1.00 89.75 93 ALA A CA 1
ATOM 755 C C . ALA A 1 93 ? 3.577 4.922 -1.427 1.00 89.75 93 ALA A C 1
ATOM 757 O O . ALA A 1 93 ? 4.606 4.986 -2.097 1.00 89.75 93 ALA A O 1
ATOM 758 N N . LEU A 1 94 ? 2.409 5.417 -1.852 1.00 93.19 94 LEU A N 1
ATOM 759 C CA . LEU A 1 94 ? 2.260 6.166 -3.102 1.00 93.19 94 LEU A CA 1
ATOM 760 C C . LEU A 1 94 ? 3.068 7.461 -3.078 1.00 93.19 94 LEU A C 1
ATOM 762 O O . LEU A 1 94 ? 3.797 7.739 -4.027 1.00 93.19 94 LEU A O 1
ATOM 766 N N . ARG A 1 95 ? 2.983 8.239 -1.994 1.00 94.12 95 ARG A N 1
ATOM 767 C CA . ARG A 1 95 ? 3.756 9.477 -1.840 1.00 94.12 95 ARG A CA 1
ATOM 768 C C . ARG A 1 95 ? 5.255 9.202 -1.916 1.00 94.12 95 ARG A C 1
ATOM 770 O O . ARG A 1 95 ? 5.939 9.837 -2.708 1.00 94.12 95 ARG A O 1
ATOM 777 N N . LEU A 1 96 ? 5.738 8.203 -1.176 1.00 93.56 96 LEU A N 1
ATOM 778 C CA . LEU A 1 96 ? 7.144 7.803 -1.217 1.00 93.56 96 LEU A CA 1
ATOM 779 C C . LEU A 1 96 ? 7.561 7.322 -2.615 1.00 93.56 96 LEU A C 1
ATOM 781 O O . LEU A 1 96 ? 8.621 7.699 -3.104 1.00 93.56 96 LEU A O 1
ATOM 785 N N . GLY A 1 97 ? 6.713 6.534 -3.281 1.00 93.94 97 GLY A N 1
ATOM 786 C CA . GLY A 1 97 ? 6.941 6.106 -4.660 1.00 93.94 97 GLY A CA 1
ATOM 787 C C . GLY A 1 97 ? 7.098 7.288 -5.621 1.00 93.94 97 GLY A C 1
ATOM 788 O O . GLY A 1 97 ? 8.022 7.291 -6.425 1.00 93.94 97 GLY A O 1
ATOM 789 N N . ASN A 1 98 ? 6.261 8.322 -5.499 1.00 94.06 98 ASN A N 1
ATOM 790 C CA . ASN A 1 98 ? 6.391 9.542 -6.301 1.00 94.06 98 ASN A CA 1
ATOM 791 C C . ASN A 1 98 ? 7.706 10.279 -6.021 1.00 94.06 98 ASN A C 1
ATOM 793 O O . ASN A 1 98 ? 8.401 10.652 -6.959 1.00 94.06 98 ASN A O 1
ATOM 797 N N . THR A 1 99 ? 8.089 10.442 -4.752 1.00 94.94 99 THR A N 1
ATOM 798 C CA . THR A 1 99 ? 9.350 11.109 -4.385 1.00 94.94 99 THR A CA 1
ATOM 799 C C . THR A 1 99 ? 10.578 10.379 -4.938 1.00 94.94 99 THR A C 1
ATOM 801 O O . THR A 1 99 ? 11.556 11.010 -5.324 1.00 94.94 99 THR A O 1
ATOM 804 N N . MET A 1 100 ? 10.534 9.046 -5.007 1.00 93.75 100 MET A N 1
ATOM 805 C CA . MET A 1 100 ? 11.646 8.217 -5.486 1.00 93.75 100 MET A CA 1
ATOM 806 C C . MET A 1 100 ? 11.627 7.963 -7.003 1.00 93.75 100 MET A C 1
ATOM 808 O O . MET A 1 100 ? 12.549 7.319 -7.515 1.00 93.75 100 MET A O 1
ATOM 812 N N . ALA A 1 101 ? 10.602 8.433 -7.724 1.00 94.12 101 ALA A N 1
ATOM 813 C CA . ALA A 1 101 ? 10.409 8.216 -9.158 1.00 94.12 101 ALA A CA 1
ATOM 814 C C . ALA A 1 101 ? 11.377 9.066 -9.998 1.00 94.12 101 ALA A C 1
ATOM 816 O O . ALA A 1 101 ? 10.994 10.024 -10.664 1.00 94.12 101 ALA A O 1
ATOM 817 N N . ASN A 1 102 ? 12.653 8.691 -9.980 1.00 93.25 102 ASN A N 1
ATOM 818 C CA . ASN A 1 102 ? 13.703 9.295 -10.786 1.00 93.25 102 ASN A CA 1
ATOM 819 C C . ASN A 1 102 ? 14.549 8.195 -11.432 1.00 93.25 102 ASN A C 1
ATOM 821 O O . ASN A 1 102 ? 15.038 7.314 -10.727 1.00 93.25 102 ASN A O 1
ATOM 825 N N . TRP A 1 103 ? 14.749 8.256 -12.753 1.00 93.31 103 TRP A N 1
ATOM 826 C CA . TRP A 1 103 ? 15.543 7.270 -13.494 1.00 93.31 103 TRP A CA 1
ATOM 827 C C . TRP A 1 103 ? 16.968 7.101 -12.956 1.00 93.31 103 TRP A C 1
ATOM 829 O O . TRP A 1 103 ? 17.493 5.999 -13.033 1.00 93.31 103 TRP A O 1
ATOM 839 N N . LYS A 1 104 ? 17.565 8.126 -12.329 1.00 94.06 104 LYS A N 1
ATOM 840 C CA . LYS A 1 104 ? 18.889 8.022 -11.683 1.00 94.06 104 LYS A CA 1
ATOM 841 C C . LYS A 1 104 ? 18.949 6.964 -10.578 1.00 94.06 104 LYS A C 1
ATOM 843 O O . LYS A 1 104 ? 20.008 6.406 -10.324 1.00 94.06 104 LYS A O 1
ATOM 848 N N . ASN A 1 105 ? 17.818 6.680 -9.936 1.00 93.94 105 ASN A N 1
ATOM 849 C CA . ASN A 1 105 ? 17.736 5.672 -8.883 1.00 93.94 105 ASN A CA 1
ATOM 850 C C . ASN A 1 105 ? 17.619 4.246 -9.448 1.00 93.94 105 ASN A C 1
ATOM 852 O O . ASN A 1 105 ? 17.677 3.281 -8.687 1.00 93.94 105 ASN A O 1
ATOM 856 N N . PHE A 1 106 ? 17.398 4.096 -10.759 1.00 95.38 106 PHE A N 1
ATOM 857 C CA . PHE A 1 106 ? 17.106 2.818 -11.396 1.00 95.38 106 PHE A CA 1
ATOM 858 C C . PHE A 1 106 ? 18.131 2.479 -12.467 1.00 95.38 106 PHE A C 1
ATOM 860 O O . PHE A 1 106 ? 18.198 3.113 -13.514 1.00 95.38 106 PHE A O 1
ATOM 867 N N . ASN A 1 107 ? 18.829 1.370 -12.260 1.00 94.81 107 ASN A N 1
ATOM 868 C CA . ASN A 1 107 ? 19.669 0.774 -13.283 1.00 94.81 107 ASN A CA 1
ATOM 869 C C . ASN A 1 107 ? 18.904 -0.354 -13.964 1.00 94.81 107 ASN A C 1
ATOM 871 O O . ASN A 1 107 ? 18.385 -1.256 -13.305 1.00 94.81 107 ASN A O 1
ATOM 875 N N . ARG A 1 108 ? 18.818 -0.320 -15.292 1.00 93.69 108 ARG A N 1
ATOM 876 C CA . ARG A 1 108 ? 18.245 -1.430 -16.052 1.00 93.69 108 ARG A CA 1
ATOM 877 C C . ARG A 1 108 ? 19.272 -2.559 -16.115 1.00 93.69 108 ARG A C 1
ATOM 879 O O . ARG A 1 108 ? 20.378 -2.344 -16.590 1.00 93.69 108 ARG A O 1
ATOM 886 N N . LEU A 1 109 ? 18.897 -3.739 -15.629 1.00 92.56 109 LEU A N 1
ATOM 887 C CA . LEU A 1 109 ? 19.737 -4.939 -15.671 1.00 92.56 109 LEU A CA 1
ATOM 888 C C . LEU A 1 109 ? 19.430 -5.790 -16.907 1.00 92.56 109 LEU A C 1
ATOM 890 O O . LEU A 1 109 ? 20.331 -6.353 -17.509 1.00 92.56 109 LEU A O 1
ATOM 894 N N . ASP A 1 110 ? 18.151 -5.879 -17.274 1.00 91.81 110 ASP A N 1
ATOM 895 C CA . ASP A 1 110 ? 17.671 -6.648 -18.424 1.00 91.81 110 ASP A CA 1
ATOM 896 C C . ASP A 1 110 ? 16.385 -6.001 -18.984 1.00 91.81 110 ASP A C 1
ATOM 898 O O . ASP A 1 110 ? 15.915 -4.965 -18.505 1.00 91.81 110 ASP A O 1
ATOM 902 N N . LYS A 1 111 ? 15.769 -6.591 -20.009 1.00 87.75 111 LYS A N 1
ATOM 903 C CA . LYS A 1 111 ? 14.506 -6.156 -20.611 1.00 87.75 111 LYS A CA 1
ATOM 904 C C . LYS A 1 111 ? 13.391 -5.942 -19.597 1.00 87.75 11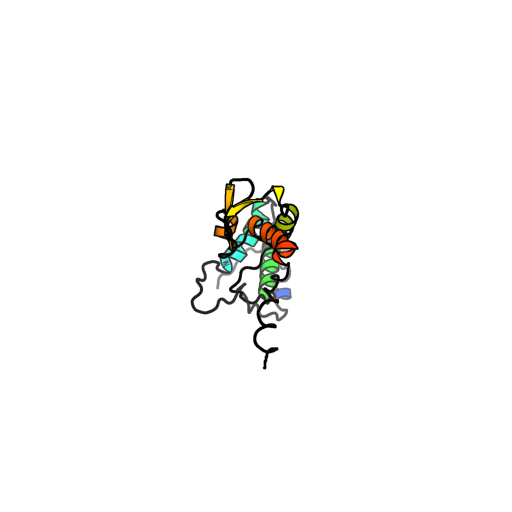1 LYS A C 1
ATOM 906 O O . LYS A 1 111 ? 12.643 -4.978 -19.731 1.00 87.75 111 LYS A O 1
ATOM 911 N N . TYR A 1 112 ? 13.299 -6.816 -18.601 1.00 91.88 112 TYR A N 1
ATOM 912 C CA . TYR A 1 112 ? 12.240 -6.776 -17.595 1.00 91.88 112 TYR A CA 1
ATOM 913 C C . TYR A 1 112 ? 12.760 -6.618 -16.165 1.00 91.88 112 TYR A C 1
ATOM 915 O O . TYR A 1 112 ? 11.968 -6.694 -15.223 1.00 91.88 112 TYR A O 1
ATOM 923 N N . LEU A 1 113 ? 14.069 -6.422 -15.998 1.00 94.31 113 LEU A N 1
ATOM 924 C CA . LEU A 1 113 ? 14.723 -6.402 -14.698 1.00 94.31 113 LEU A CA 1
ATOM 925 C C . LEU A 1 113 ? 15.387 -5.049 -14.457 1.00 94.31 113 LEU A C 1
ATOM 927 O O . LEU A 1 113 ? 16.198 -4.585 -15.258 1.00 94.31 113 LEU A O 1
ATOM 931 N N . TYR A 1 114 ? 15.058 -4.444 -13.324 1.00 95.44 114 TYR A N 1
ATOM 932 C CA . TYR A 1 114 ? 15.619 -3.178 -12.869 1.00 95.44 114 TYR A CA 1
ATOM 933 C C . TYR A 1 114 ? 16.220 -3.350 -11.479 1.00 95.44 114 TYR A C 1
ATOM 935 O O . TYR A 1 114 ? 15.778 -4.191 -10.700 1.00 95.44 114 TYR A O 1
ATOM 943 N N . CYS A 1 115 ? 17.218 -2.538 -11.164 1.00 96.56 115 CYS A N 1
ATOM 944 C CA . CYS A 1 115 ? 17.830 -2.454 -9.853 1.00 96.56 115 CYS A CA 1
ATOM 945 C C . CYS A 1 115 ? 17.619 -1.053 -9.289 1.00 96.56 115 CYS A C 1
ATOM 947 O O . CYS A 1 115 ? 18.016 -0.077 -9.920 1.00 96.56 115 CYS A O 1
ATOM 949 N N . PHE A 1 116 ? 17.007 -0.950 -8.114 1.00 96.31 116 PHE A N 1
ATOM 950 C CA . PHE A 1 116 ? 16.850 0.308 -7.399 1.00 96.31 116 PHE A CA 1
ATOM 951 C C . PHE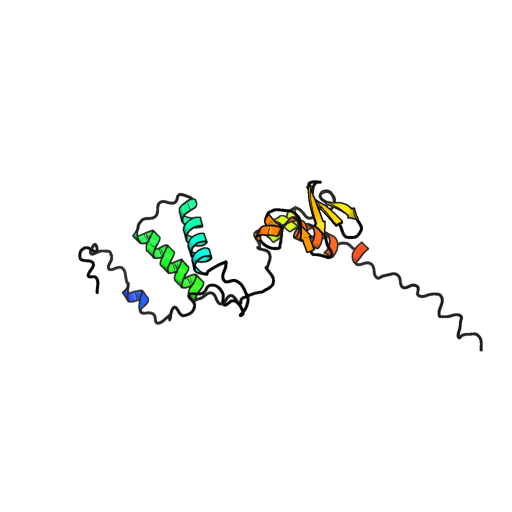 A 1 116 ? 18.011 0.513 -6.425 1.00 96.31 116 PHE A C 1
ATOM 953 O O . PHE A 1 116 ? 18.261 -0.343 -5.568 1.00 96.31 116 PHE A O 1
ATOM 960 N N . ASN A 1 117 ? 18.714 1.639 -6.571 1.00 93.56 117 ASN A N 1
ATOM 961 C CA . ASN A 1 117 ? 19.893 2.033 -5.794 1.00 93.56 117 ASN A CA 1
ATOM 962 C C . ASN A 1 117 ? 20.977 0.942 -5.680 1.00 93.56 117 ASN A C 1
ATOM 964 O O . ASN A 1 117 ? 21.720 0.918 -4.710 1.00 93.56 117 ASN A O 1
ATOM 968 N N . GLY A 1 118 ? 21.060 0.010 -6.634 1.00 92.06 118 GLY A N 1
ATOM 969 C CA . GLY A 1 118 ? 22.051 -1.076 -6.621 1.00 92.06 118 GLY A CA 1
ATOM 970 C C . GLY A 1 118 ? 21.707 -2.287 -5.740 1.00 92.06 118 GLY A C 1
ATOM 971 O O . GLY A 1 118 ? 22.374 -3.311 -5.855 1.00 92.06 118 GLY A O 1
ATOM 972 N N . PHE A 1 119 ? 20.645 -2.231 -4.930 1.00 93.12 119 PHE A N 1
ATOM 973 C CA . PHE A 1 119 ? 20.318 -3.293 -3.967 1.00 93.12 119 PHE A CA 1
ATOM 974 C C . PHE A 1 119 ? 19.055 -4.075 -4.329 1.00 93.12 119 PHE A C 1
ATOM 976 O O . PHE A 1 119 ? 19.026 -5.309 -4.273 1.00 93.12 119 PHE A O 1
ATOM 983 N N . TYR A 1 120 ? 17.980 -3.366 -4.679 1.00 96.00 120 TYR A N 1
ATOM 984 C CA . TYR A 1 120 ? 16.675 -4.000 -4.822 1.00 96.00 120 TYR A CA 1
ATOM 985 C C . TYR A 1 120 ? 16.401 -4.355 -6.271 1.00 96.00 120 TYR A C 1
ATOM 987 O O . TYR A 1 120 ? 16.333 -3.473 -7.118 1.00 96.00 120 TYR A O 1
ATOM 995 N N . LYS A 1 121 ? 16.188 -5.638 -6.554 1.00 96.31 121 LYS A N 1
ATOM 996 C CA . LYS A 1 121 ? 15.857 -6.133 -7.892 1.00 96.31 121 LYS A CA 1
ATOM 997 C C . LYS A 1 121 ? 14.343 -6.115 -8.081 1.00 96.31 121 LYS A C 1
ATOM 999 O O . LYS A 1 121 ? 13.601 -6.597 -7.222 1.00 96.31 121 LYS A O 1
ATOM 1004 N N . LEU A 1 122 ? 13.898 -5.557 -9.201 1.00 96.06 122 LEU A N 1
ATOM 1005 C CA . LEU A 1 122 ? 12.501 -5.401 -9.584 1.00 96.06 122 LEU A CA 1
ATOM 1006 C C . LEU A 1 122 ? 12.246 -6.098 -10.914 1.00 96.06 122 LEU A C 1
ATOM 1008 O O . LEU A 1 122 ? 12.966 -5.850 -11.879 1.00 96.06 122 LEU A O 1
ATOM 1012 N N . ASN A 1 123 ? 11.195 -6.913 -10.981 1.00 93.62 123 ASN A N 1
ATOM 1013 C CA . ASN A 1 123 ? 10.723 -7.516 -12.223 1.00 93.62 123 ASN A CA 1
ATOM 1014 C C . ASN A 1 123 ? 9.393 -6.879 -12.638 1.00 93.62 123 ASN A C 1
ATOM 1016 O O . ASN A 1 123 ? 8.410 -6.968 -11.904 1.00 93.62 123 ASN A O 1
ATOM 1020 N N . ILE A 1 124 ? 9.350 -6.265 -13.821 1.00 90.44 124 ILE A N 1
ATOM 1021 C CA . ILE A 1 124 ? 8.164 -5.528 -14.289 1.00 90.44 124 ILE A CA 1
ATOM 1022 C C . ILE A 1 124 ? 7.060 -6.428 -14.852 1.00 90.44 124 ILE A C 1
ATOM 1024 O O . ILE A 1 124 ? 5.901 -6.035 -14.836 1.00 90.44 124 ILE A O 1
ATOM 1028 N N . VAL A 1 125 ? 7.387 -7.635 -15.327 1.00 88.25 125 VAL A N 1
ATOM 1029 C CA . VAL A 1 125 ? 6.376 -8.586 -15.828 1.00 88.25 125 VAL A CA 1
ATOM 1030 C C . VAL A 1 125 ? 5.668 -9.241 -14.653 1.00 88.25 125 VAL A C 1
ATOM 1032 O O . VAL A 1 125 ? 4.445 -9.305 -14.611 1.00 88.25 125 VAL A O 1
ATOM 1035 N N . ARG A 1 126 ? 6.449 -9.698 -13.671 1.00 88.38 126 ARG A N 1
ATOM 1036 C CA . ARG A 1 126 ? 5.924 -10.333 -12.458 1.00 88.38 126 ARG A CA 1
ATOM 1037 C C . ARG A 1 126 ? 5.420 -9.317 -11.432 1.00 88.38 126 ARG A C 1
ATOM 1039 O O . ARG A 1 126 ? 4.760 -9.712 -10.481 1.00 88.38 126 ARG A O 1
ATOM 1046 N N . MET A 1 127 ? 5.726 -8.031 -11.615 1.00 89.62 127 MET A N 1
ATOM 1047 C CA . MET A 1 127 ? 5.439 -6.953 -10.662 1.00 89.62 127 MET A CA 1
ATOM 1048 C C . MET A 1 127 ? 5.986 -7.251 -9.259 1.00 89.62 127 MET A C 1
ATOM 1050 O O . MET A 1 127 ? 5.315 -7.015 -8.259 1.00 89.62 127 MET A O 1
ATOM 1054 N N . THR A 1 128 ? 7.214 -7.774 -9.186 1.00 93.31 128 THR A N 1
ATOM 1055 C CA . THR A 1 128 ? 7.848 -8.197 -7.929 1.00 93.31 128 THR A CA 1
ATOM 1056 C C . THR A 1 128 ? 9.073 -7.368 -7.577 1.00 93.31 128 THR A C 1
ATOM 1058 O O . THR A 1 128 ? 9.768 -6.843 -8.447 1.00 93.31 128 THR A O 1
ATOM 1061 N N . CYS A 1 129 ? 9.354 -7.269 -6.279 1.00 95.00 129 CYS A N 1
ATOM 1062 C CA . CYS A 1 129 ? 10.573 -6.680 -5.741 1.00 95.00 129 CYS A CA 1
ATOM 1063 C C . CYS A 1 129 ? 11.081 -7.533 -4.577 1.00 95.00 129 CYS A C 1
ATOM 1065 O O . CYS A 1 129 ? 10.289 -8.037 -3.790 1.00 95.00 129 CYS A O 1
ATOM 1067 N N . ASN A 1 130 ? 12.398 -7.666 -4.434 1.00 94.62 130 ASN A N 1
ATOM 1068 C CA . ASN A 1 130 ? 13.011 -8.424 -3.336 1.00 94.62 130 ASN A CA 1
ATOM 1069 C C . ASN A 1 130 ? 13.094 -7.651 -2.001 1.00 94.62 130 ASN A C 1
ATOM 1071 O O . ASN A 1 130 ? 13.714 -8.125 -1.055 1.00 94.62 130 ASN A O 1
ATOM 1075 N N . CYS A 1 131 ? 12.513 -6.453 -1.900 1.00 93.94 131 CYS A N 1
ATOM 1076 C CA . CYS A 1 131 ? 12.532 -5.694 -0.651 1.00 93.94 131 CYS A CA 1
ATOM 1077 C C . CYS A 1 131 ? 11.567 -6.281 0.396 1.00 93.94 131 CYS A C 1
ATOM 1079 O O . CYS A 1 131 ? 10.495 -6.796 0.065 1.00 93.94 131 CYS A O 1
ATOM 1081 N N . LYS A 1 132 ? 11.897 -6.095 1.680 1.00 92.69 132 LYS A N 1
ATOM 1082 C CA . LYS A 1 132 ? 11.077 -6.532 2.825 1.00 92.69 132 LYS A CA 1
ATOM 1083 C C . LYS A 1 132 ? 9.618 -6.064 2.745 1.00 92.69 132 LYS A C 1
ATOM 1085 O O . LYS A 1 132 ? 8.711 -6.797 3.131 1.00 92.69 132 LYS A O 1
ATOM 1090 N N . TYR A 1 133 ? 9.381 -4.850 2.246 1.00 89.44 133 TYR A N 1
ATOM 1091 C CA . TYR A 1 133 ? 8.029 -4.296 2.143 1.00 89.44 133 TYR A CA 1
ATOM 1092 C C . TYR A 1 133 ? 7.161 -5.051 1.137 1.00 89.44 133 TYR A C 1
ATOM 1094 O O . TYR A 1 133 ? 5.995 -5.291 1.426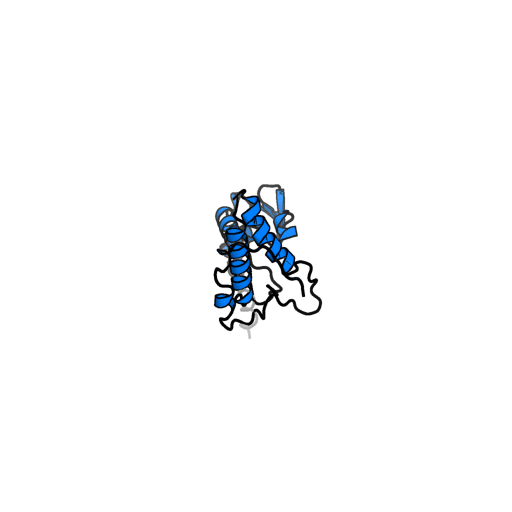 1.00 89.44 133 TYR A O 1
ATOM 1102 N N . PHE A 1 134 ? 7.730 -5.489 0.009 1.00 90.19 134 PHE A N 1
ATOM 1103 C CA . PHE A 1 134 ? 6.994 -6.277 -0.978 1.00 90.19 134 PHE A CA 1
ATOM 1104 C C . PHE A 1 134 ? 6.589 -7.638 -0.414 1.00 90.19 134 PHE A C 1
ATOM 1106 O O . PHE A 1 134 ? 5.444 -8.038 -0.571 1.00 90.19 134 PHE A O 1
ATOM 1113 N N . VAL A 1 135 ? 7.488 -8.311 0.309 1.00 85.19 135 VAL A N 1
ATOM 1114 C CA . VAL A 1 135 ? 7.177 -9.590 0.969 1.00 85.19 135 VAL A CA 1
ATOM 1115 C C . VAL A 1 135 ? 6.020 -9.432 1.961 1.00 85.19 135 VAL A C 1
ATOM 1117 O O . VAL A 1 135 ? 5.138 -10.279 2.019 1.00 85.19 135 VAL A O 1
ATOM 1120 N N . LYS A 1 136 ? 5.996 -8.327 2.718 1.00 80.69 136 LYS A N 1
ATOM 1121 C CA . LYS A 1 136 ? 4.966 -8.079 3.735 1.00 80.69 136 LYS A CA 1
ATOM 1122 C C . LYS A 1 136 ? 3.624 -7.621 3.155 1.00 80.69 136 LYS A C 1
ATOM 1124 O O . LYS A 1 136 ? 2.584 -7.950 3.713 1.00 80.69 136 LYS A O 1
ATOM 1129 N N . LEU A 1 137 ? 3.643 -6.797 2.109 1.00 83.75 137 LEU A N 1
ATOM 1130 C CA . LEU A 1 137 ? 2.466 -6.042 1.657 1.00 83.75 137 LEU A CA 1
ATOM 1131 C C . LEU A 1 137 ? 2.038 -6.364 0.221 1.00 83.75 137 LEU A C 1
ATOM 1133 O O . LEU A 1 137 ? 1.062 -5.794 -0.249 1.00 83.75 137 LEU A O 1
ATOM 1137 N N . ALA A 1 138 ? 2.782 -7.213 -0.494 1.00 85.75 138 ALA A N 1
ATOM 1138 C CA . ALA A 1 138 ? 2.645 -7.470 -1.933 1.00 85.75 138 ALA A CA 1
ATOM 1139 C C . ALA A 1 138 ? 2.786 -6.219 -2.833 1.00 85.75 138 ALA A C 1
ATOM 1141 O O . ALA A 1 138 ? 2.524 -6.263 -4.034 1.00 85.75 138 ALA A O 1
ATOM 1142 N N . TYR A 1 139 ? 3.252 -5.095 -2.277 1.00 90.50 139 TYR A N 1
ATOM 1143 C CA . TYR A 1 139 ? 3.640 -3.881 -2.996 1.00 90.50 139 TYR A CA 1
ATOM 1144 C C . TYR A 1 139 ? 4.797 -3.173 -2.272 1.00 90.50 139 TYR A C 1
ATOM 1146 O O . TYR A 1 139 ? 5.056 -3.409 -1.092 1.00 90.50 139 TYR A O 1
ATOM 1154 N N . CYS A 1 140 ? 5.507 -2.276 -2.960 1.00 94.25 140 CYS A N 1
ATOM 1155 C CA . CYS A 1 140 ? 6.532 -1.427 -2.345 1.00 94.25 140 CYS A CA 1
ATOM 1156 C C . CYS A 1 140 ? 6.696 -0.096 -3.087 1.00 94.25 140 CYS A C 1
ATOM 1158 O O . CYS A 1 140 ? 6.330 0.018 -4.257 1.00 94.25 140 CYS A O 1
ATOM 1160 N N . SER A 1 141 ? 7.289 0.903 -2.428 1.00 94.81 141 SER A N 1
ATOM 1161 C CA . SER A 1 141 ? 7.579 2.210 -3.036 1.00 94.81 141 SER A CA 1
ATOM 1162 C C . SER A 1 141 ? 8.476 2.104 -4.271 1.00 94.81 141 SER A C 1
ATOM 1164 O O . SER A 1 141 ? 8.252 2.843 -5.221 1.00 94.81 141 SER A O 1
ATOM 1166 N N . HIS A 1 142 ? 9.423 1.157 -4.316 1.00 95.56 142 HIS A N 1
ATOM 1167 C CA . HIS A 1 142 ? 10.304 0.965 -5.475 1.00 95.56 142 HIS A CA 1
ATOM 1168 C C . HIS A 1 142 ? 9.526 0.553 -6.737 1.00 95.56 142 HIS A C 1
ATOM 1170 O O . HIS A 1 142 ? 9.734 1.120 -7.807 1.00 95.56 142 HIS A O 1
ATOM 1176 N N . LEU A 1 143 ? 8.600 -0.409 -6.616 1.00 94.19 143 LEU A N 1
ATOM 1177 C CA . LEU A 1 143 ? 7.740 -0.831 -7.730 1.00 94.19 143 LEU A CA 1
ATOM 1178 C C . LEU A 1 143 ? 6.803 0.290 -8.166 1.00 94.19 143 LEU A C 1
ATOM 1180 O O . LEU A 1 143 ? 6.585 0.473 -9.360 1.00 94.19 143 LEU A O 1
ATOM 1184 N N . LEU A 1 144 ? 6.256 1.042 -7.209 1.00 94.69 144 LEU A N 1
ATOM 1185 C CA . LEU A 1 144 ? 5.385 2.178 -7.500 1.00 94.69 144 LEU A CA 1
ATOM 1186 C C . LEU A 1 144 ? 6.148 3.274 -8.251 1.00 94.69 144 LEU A C 1
ATOM 1188 O O . LEU A 1 144 ? 5.675 3.730 -9.288 1.00 94.69 144 LEU A O 1
ATOM 1192 N N . ALA A 1 145 ? 7.347 3.626 -7.784 1.00 95.38 145 ALA A N 1
ATOM 1193 C CA . ALA A 1 145 ? 8.240 4.583 -8.428 1.00 95.38 145 ALA A CA 1
ATOM 1194 C C . ALA A 1 145 ? 8.579 4.166 -9.867 1.00 95.38 145 ALA A C 1
ATOM 1196 O O . ALA A 1 145 ? 8.403 4.949 -10.801 1.00 95.38 145 ALA A O 1
ATOM 1197 N N . LEU A 1 146 ? 8.982 2.907 -10.070 1.00 94.31 146 LEU A N 1
ATOM 1198 C CA . LEU A 1 146 ? 9.285 2.387 -11.403 1.00 94.31 146 LEU A CA 1
ATOM 1199 C C . LEU A 1 146 ? 8.049 2.392 -12.313 1.00 94.31 146 LEU A C 1
ATOM 1201 O O . LEU A 1 146 ? 8.141 2.750 -13.485 1.00 94.31 146 LEU A O 1
ATOM 1205 N N . LYS A 1 147 ? 6.874 2.045 -11.779 1.00 92.19 147 LYS A N 1
ATOM 1206 C CA . LYS A 1 147 ? 5.614 2.080 -12.529 1.00 92.19 147 LYS A CA 1
ATOM 1207 C C . LYS A 1 147 ? 5.252 3.498 -12.964 1.00 92.19 147 LYS A C 1
ATOM 1209 O O . LYS A 1 147 ? 4.791 3.666 -14.090 1.00 92.19 147 LYS A O 1
ATOM 1214 N N . ILE A 1 148 ? 5.464 4.501 -12.110 1.00 91.88 148 ILE A N 1
ATOM 1215 C CA . ILE A 1 148 ? 5.252 5.917 -12.446 1.00 91.88 148 ILE A CA 1
ATOM 1216 C C . ILE A 1 148 ? 6.161 6.313 -13.613 1.00 91.88 148 ILE A C 1
ATOM 1218 O O . ILE A 1 148 ? 5.677 6.837 -14.615 1.00 91.88 148 ILE A O 1
ATOM 1222 N N . LEU A 1 149 ? 7.454 5.990 -13.521 1.00 91.62 149 LEU A N 1
ATOM 1223 C CA . LEU A 1 149 ? 8.429 6.284 -14.572 1.00 91.62 149 LEU A CA 1
ATOM 1224 C C . LEU A 1 149 ? 8.055 5.626 -15.903 1.00 91.62 149 LEU A C 1
ATOM 1226 O O . LEU A 1 149 ? 7.974 6.309 -16.918 1.00 91.62 149 LEU A O 1
ATOM 1230 N N . LEU A 1 150 ? 7.744 4.328 -15.894 1.00 89.81 150 LEU A N 1
ATOM 1231 C CA . LEU A 1 150 ? 7.352 3.584 -17.097 1.00 89.81 150 LEU A CA 1
ATOM 1232 C C . LEU A 1 150 ? 6.021 4.061 -17.686 1.00 89.81 150 LEU A C 1
ATOM 1234 O O . LEU A 1 150 ? 5.853 4.076 -18.903 1.00 89.81 150 LEU A O 1
ATOM 1238 N N . SER A 1 151 ? 5.074 4.473 -16.841 1.00 86.06 151 SER A N 1
ATOM 1239 C CA . SER A 1 151 ? 3.793 5.023 -17.298 1.00 86.06 151 SER A CA 1
ATOM 1240 C C . SER A 1 151 ? 3.969 6.387 -17.966 1.00 86.06 151 SER A C 1
ATOM 1242 O O . SER A 1 151 ? 3.192 6.735 -18.853 1.00 86.06 151 SER A O 1
ATOM 1244 N N . ASN A 1 152 ? 4.983 7.153 -17.569 1.00 79.50 152 ASN A N 1
ATOM 1245 C CA . ASN A 1 152 ? 5.286 8.468 -18.132 1.00 79.50 152 ASN A CA 1
ATOM 1246 C C . ASN A 1 152 ? 6.324 8.413 -19.261 1.00 79.50 152 ASN A C 1
ATOM 1248 O O . ASN A 1 152 ? 6.560 9.422 -19.928 1.00 79.50 152 ASN A O 1
ATOM 1252 N N . ASP A 1 153 ? 6.923 7.250 -19.509 1.00 75.38 153 ASP A N 1
ATOM 1253 C CA . ASP A 1 153 ? 7.947 7.095 -20.527 1.00 75.38 153 ASP A CA 1
ATOM 1254 C C . ASP A 1 153 ? 7.341 7.159 -21.939 1.00 75.38 153 ASP A C 1
ATOM 1256 O O . ASP A 1 153 ? 6.636 6.257 -22.410 1.00 75.38 153 ASP A O 1
ATOM 1260 N N . LYS A 1 154 ? 7.652 8.253 -22.641 1.00 60.75 154 LYS A N 1
ATOM 1261 C CA . LYS A 1 154 ? 7.272 8.475 -24.041 1.00 60.75 154 LYS A CA 1
ATOM 1262 C C . LYS A 1 154 ? 7.848 7.396 -24.967 1.00 60.75 154 LYS A C 1
ATOM 1264 O O . LYS A 1 154 ? 7.281 7.170 -26.029 1.00 60.75 154 LYS A O 1
ATOM 1269 N N . PHE A 1 155 ? 8.949 6.733 -24.597 1.00 58.03 155 PHE A N 1
ATOM 1270 C CA . PHE A 1 155 ? 9.557 5.658 -25.383 1.00 58.03 155 PHE A CA 1
ATOM 1271 C C . PHE A 1 155 ? 8.736 4.366 -25.323 1.00 58.03 155 PHE A C 1
ATOM 1273 O O . PHE A 1 155 ? 8.479 3.764 -26.362 1.00 58.03 155 PHE A O 1
ATOM 1280 N N . VAL A 1 156 ? 8.256 3.979 -24.136 1.00 58.91 156 VAL A N 1
ATOM 1281 C CA . VAL A 1 156 ? 7.356 2.822 -23.961 1.00 58.91 156 VAL A CA 1
ATOM 1282 C C . VAL A 1 156 ? 6.010 3.069 -24.646 1.00 58.91 156 VAL A C 1
ATOM 1284 O O . VAL A 1 156 ? 5.424 2.154 -25.219 1.00 58.91 156 VAL A O 1
ATOM 1287 N N . LYS A 1 157 ? 5.542 4.322 -24.632 1.00 56.66 157 LYS A N 1
ATOM 1288 C CA . LYS A 1 157 ? 4.298 4.753 -25.283 1.00 56.66 157 LYS A CA 1
ATOM 1289 C C . LYS A 1 157 ? 4.435 5.095 -26.769 1.00 56.66 157 LYS A C 1
ATOM 1291 O O . LYS A 1 157 ? 3.425 5.436 -27.383 1.00 56.66 157 LYS A O 1
ATOM 1296 N N . LYS A 1 158 ? 5.630 5.024 -27.375 1.00 55.44 158 LYS A N 1
ATOM 1297 C CA . LYS A 1 158 ? 5.748 5.249 -28.823 1.00 55.44 158 LYS A CA 1
ATOM 1298 C C . LYS A 1 158 ? 4.932 4.165 -29.533 1.00 55.44 158 LYS A C 1
ATOM 1300 O O . LYS A 1 158 ? 5.180 2.982 -29.285 1.00 55.44 158 LYS A O 1
ATOM 1305 N N . PRO A 1 159 ? 3.983 4.528 -30.417 1.00 55.34 159 PRO A N 1
ATOM 1306 C CA . PRO A 1 159 ? 3.301 3.536 -31.231 1.00 55.34 159 PRO A CA 1
ATOM 1307 C C . PRO A 1 159 ? 4.374 2.725 -31.953 1.00 55.34 159 PRO A C 1
ATOM 1309 O O . PRO A 1 159 ? 5.317 3.302 -32.508 1.00 55.34 159 PRO A O 1
ATOM 1312 N N . LYS A 1 160 ? 4.276 1.388 -31.895 1.00 55.47 160 LYS A N 1
ATOM 1313 C CA . LYS A 1 160 ? 5.154 0.517 -32.682 1.00 55.47 160 LYS A CA 1
ATOM 1314 C C . LYS A 1 160 ? 5.088 1.048 -34.108 1.00 55.47 160 LYS A C 1
ATOM 1316 O O . LYS A 1 160 ? 4.002 1.059 -34.682 1.00 55.47 160 LYS A O 1
ATOM 1321 N N . ARG A 1 161 ? 6.211 1.540 -34.646 1.00 55.22 161 ARG A N 1
ATOM 1322 C CA . ARG A 1 161 ? 6.290 1.933 -36.055 1.00 55.22 161 ARG A CA 1
ATOM 1323 C C . ARG A 1 161 ? 5.894 0.693 -36.841 1.00 55.22 161 ARG A C 1
ATOM 1325 O O . ARG A 1 161 ? 6.666 -0.261 -36.911 1.00 55.22 161 ARG A O 1
ATOM 1332 N N . GLY A 1 162 ? 4.655 0.673 -37.324 1.00 49.16 162 GLY A N 1
ATOM 1333 C CA . GLY A 1 162 ? 4.183 -0.381 -38.194 1.00 49.16 162 GLY A CA 1
ATOM 1334 C C . GLY A 1 162 ? 5.169 -0.465 -39.342 1.00 49.16 162 GLY A C 1
ATOM 1335 O O . GLY A 1 162 ? 5.581 0.558 -39.894 1.00 49.16 162 GLY A O 1
ATOM 1336 N N . ARG A 1 163 ? 5.570 -1.679 -39.705 1.00 50.59 163 ARG A N 1
ATOM 1337 C CA . ARG A 1 163 ? 6.275 -1.933 -40.959 1.00 50.59 163 ARG A CA 1
ATOM 1338 C C . ARG A 1 163 ? 5.275 -1.775 -42.115 1.00 50.59 163 ARG A C 1
ATOM 1340 O O . ARG A 1 163 ? 5.062 -2.682 -42.903 1.00 50.59 163 ARG A O 1
ATOM 1347 N N . THR A 1 164 ? 4.589 -0.640 -42.190 1.00 55.53 164 THR A N 1
ATOM 1348 C CA . THR A 1 164 ? 3.680 -0.276 -43.275 1.00 55.53 164 THR A CA 1
ATOM 1349 C C . THR A 1 164 ? 4.513 0.311 -44.398 1.00 55.53 164 THR A C 1
ATOM 1351 O O . THR A 1 164 ? 4.602 1.526 -44.527 1.00 55.53 164 THR A O 1
ATOM 1354 N N . LYS A 1 165 ? 5.180 -0.564 -45.156 1.00 51.66 165 LYS A N 1
ATOM 1355 C CA . LYS A 1 165 ? 5.653 -0.352 -46.536 1.00 51.66 165 LYS A CA 1
ATOM 1356 C C . LYS A 1 165 ? 6.348 -1.638 -46.987 1.00 51.66 165 LYS A C 1
ATOM 1358 O O . LYS A 1 165 ? 7.546 -1.783 -46.806 1.00 51.66 165 LYS A O 1
ATOM 1363 N N . LEU A 1 166 ? 5.553 -2.588 -47.478 1.00 50.22 166 LEU A N 1
ATOM 1364 C CA . LEU A 1 166 ? 5.969 -3.672 -48.390 1.00 50.22 166 LEU A CA 1
ATOM 1365 C C . LEU A 1 166 ? 4.757 -4.440 -48.957 1.00 50.22 166 LEU A C 1
ATOM 1367 O O . LEU A 1 166 ? 4.897 -5.132 -49.952 1.00 50.22 166 LEU A O 1
ATOM 1371 N N . ALA A 1 167 ? 3.547 -4.240 -48.418 1.00 45.97 167 ALA A N 1
ATOM 1372 C CA . ALA A 1 167 ? 2.311 -4.844 -48.936 1.00 45.97 167 ALA A CA 1
ATOM 1373 C C . ALA A 1 167 ? 1.511 -3.958 -49.924 1.00 45.97 167 ALA A C 1
ATOM 1375 O O . ALA A 1 167 ? 0.330 -4.202 -50.130 1.00 45.97 167 ALA A O 1
ATOM 1376 N N . LYS A 1 168 ? 2.112 -2.912 -50.520 1.00 46.84 168 LYS A N 1
ATOM 1377 C CA . LYS A 1 168 ? 1.452 -2.088 -51.564 1.00 46.84 168 LYS A CA 1
ATOM 1378 C C . LYS A 1 168 ? 1.971 -2.322 -52.991 1.00 46.84 168 LYS A C 1
ATOM 1380 O O . LYS A 1 168 ? 1.404 -1.758 -53.913 1.00 46.84 168 LYS A O 1
ATOM 1385 N N . ASN A 1 169 ? 2.976 -3.182 -53.182 1.00 47.75 169 ASN A N 1
ATOM 1386 C CA . ASN A 1 169 ? 3.563 -3.451 -54.507 1.00 47.75 169 ASN A CA 1
ATOM 1387 C C . ASN A 1 169 ? 3.217 -4.835 -55.089 1.00 47.75 169 ASN A C 1
ATOM 1389 O O . ASN A 1 169 ? 3.747 -5.184 -56.136 1.00 47.75 169 ASN A O 1
ATOM 1393 N N . LEU A 1 170 ? 2.350 -5.622 -54.438 1.00 46.56 170 LEU A N 1
ATOM 1394 C CA . LEU A 1 170 ? 1.933 -6.944 -54.939 1.00 46.56 170 LEU A CA 1
ATOM 1395 C C . LEU A 1 170 ? 0.554 -6.952 -55.624 1.00 46.56 170 LEU A C 1
ATOM 1397 O O . LEU A 1 170 ? 0.195 -7.963 -56.205 1.00 46.56 170 LEU A O 1
ATOM 1401 N N . TYR A 1 171 ? -0.194 -5.842 -55.599 1.00 49.91 171 TYR A N 1
ATOM 1402 C CA . TYR A 1 171 ? -1.544 -5.759 -56.189 1.00 49.91 171 TYR A CA 1
ATOM 1403 C C . TYR A 1 171 ? -1.748 -4.567 -57.143 1.00 49.91 171 TYR A C 1
ATOM 1405 O O . TYR A 1 171 ? -2.875 -4.236 -57.482 1.00 49.91 171 TYR A O 1
ATOM 1413 N N . SER A 1 172 ? -0.671 -3.911 -57.587 1.00 51.34 172 SER A N 1
ATOM 1414 C CA . SER A 1 172 ? -0.707 -2.833 -58.595 1.00 51.34 172 SER A CA 1
ATOM 1415 C C . SER A 1 172 ? -0.051 -3.221 -59.929 1.00 51.34 172 SER A C 1
ATOM 1417 O O . SER A 1 172 ? 0.216 -2.362 -60.763 1.00 51.34 172 SER A O 1
ATOM 1419 N N . LYS A 1 173 ? 0.205 -4.518 -60.135 1.00 48.41 173 LYS A N 1
ATOM 1420 C CA . LYS A 1 173 ? 0.527 -5.115 -61.436 1.00 48.41 173 LYS A CA 1
ATOM 1421 C C . LYS A 1 173 ? -0.443 -6.267 -61.688 1.00 48.41 173 LYS A C 1
ATOM 1423 O O . LYS A 1 173 ? -0.122 -7.402 -61.364 1.00 48.41 173 LYS A O 1
ATOM 1428 N N . ASN A 1 174 ? -1.628 -5.925 -62.174 1.00 40.97 174 ASN A N 1
ATOM 1429 C CA . ASN A 1 174 ? -2.447 -6.712 -63.093 1.00 40.97 174 ASN A CA 1
ATOM 1430 C C . ASN A 1 174 ? -3.215 -5.703 -63.937 1.00 40.97 174 ASN A C 1
ATOM 1432 O O . ASN A 1 174 ? -3.821 -4.800 -63.317 1.00 40.97 174 ASN A O 1
#

Foldseek 3Di:
DDDPPDDPPVVPPDPVVCPPPLPLPQCFLEDDDPPDDCVCPSVVVLVVVVCVVPVVPDDDDPVRSVVVSVVSSVVSSPNPDYDDPDFDDDPVQLVLLQVQLDCVQWDDPDP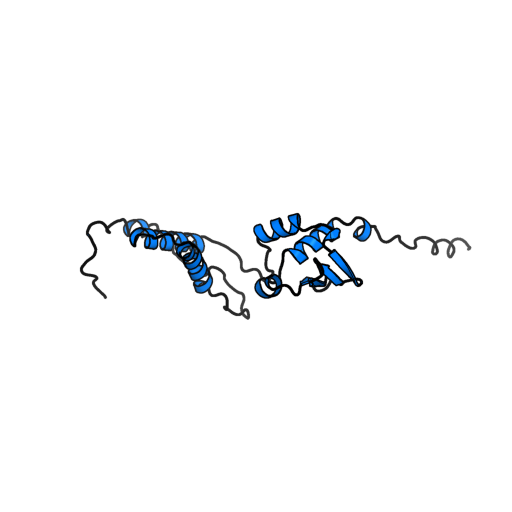QWIDGNNPWIAGNVVLDIPDPCCVVRVHGSPSSSVCVNCVPDVVNVPPDPPPPPDVPPPPPPD

Sequence (174 aa):
MIKLKNCPKNLKVSLTHIKENTRFTKWKAYCSLPGYSCSNSAIESFNECIKRDFTLRKKLTVYGFIQNCLEIVKYYSNRGDKFEIKTKPTSCALRLGNTMANWKNFNRLDKYLYCFNGFYKLNIVRMTCNCKYFVKLAYCSHLLALKILLSNDKFVKKPKRGRTKLAKNLYSKN

Secondary structure (DSSP, 8-state):
--------GGG-S-GGGGGS--------S--PPTTS---S-HHHHHHHHHHHHHHTT----HHHHHHHHHHHHHHHHH--PPP-SSPPPPHHHHHHHHHH--GGGEEE-SSSEEEETTTEEEETTTTEE-SHHHHHHS--HHHHHHHHHHHH-TTTTSPP----SSTTSSSS--

Organism: Brachionus plicatilis (NCBI:txid10195)

pLDDT: mean 70.7, std 20.61, range [23.02, 96.56]

InterPro domains:
  IPR007527 Zinc finger, SWIM-type [PS50966] (120-151)